Protein AF-A0A7X6XXF1-F1 (afdb_monomer)

Foldseek 3Di:
DQLQVVLVVLLVVLVHPDDRDDDDLQPDDQPAQAAEEAPVCQVSSCVSRVNHHYHHANDSVDGVVSVVVSVVRD

Secondary structure (DSSP, 8-state):
-HHHHHHHHHHHHTT---------GGG--TT-SEEEEEGGGHHHHHHH-TTSEEEEES-TTT-THHHHHHHHH-

Mean predicted aligned error: 4.54 Å

Radius of gyration: 11.67 Å; Cα contacts (8 Å, |Δi|>4): 87; chains: 1; bounding box: 24×22×30 Å

Structure (mmCIF, N/CA/C/O backbone):
data_AF-A0A7X6XXF1-F1
#
_entry.id   AF-A0A7X6XXF1-F1
#
loop_
_atom_site.group_PDB
_atom_site.id
_atom_site.type_symbol
_atom_site.label_atom_id
_atom_site.label_alt_id
_atom_site.label_comp_id
_atom_site.label_asym_id
_atom_site.label_entity_id
_atom_site.label_seq_id
_atom_site.pdbx_PDB_ins_code
_atom_site.Cartn_x
_atom_site.Cartn_y
_atom_site.Cartn_z
_atom_site.occupancy
_atom_site.B_iso_or_equiv
_atom_site.auth_seq_id
_atom_site.auth_comp_id
_atom_site.auth_asym_id
_atom_site.auth_atom_id
_atom_site.pdbx_PDB_model_num
ATOM 1 N N . ALA A 1 1 ? 9.466 -5.776 3.207 1.00 57.09 1 ALA A N 1
ATOM 2 C CA . ALA A 1 1 ? 9.972 -4.418 2.925 1.00 57.09 1 ALA A CA 1
ATOM 3 C C . ALA A 1 1 ? 9.080 -3.408 3.637 1.00 57.09 1 ALA A C 1
ATOM 5 O O . ALA A 1 1 ? 7.872 -3.608 3.673 1.00 57.09 1 ALA A O 1
ATOM 6 N N . MET A 1 2 ? 9.666 -2.378 4.243 1.00 77.06 2 MET A N 1
ATOM 7 C CA . MET A 1 2 ? 9.027 -1.531 5.260 1.00 77.06 2 MET A CA 1
ATOM 8 C C . MET A 1 2 ? 7.706 -0.861 4.820 1.00 77.06 2 MET A C 1
ATOM 10 O O . MET A 1 2 ? 6.789 -0.779 5.630 1.00 77.06 2 MET A O 1
ATOM 14 N N . GLY A 1 3 ? 7.556 -0.467 3.546 1.00 77.50 3 GLY A N 1
ATOM 15 C CA . GLY A 1 3 ? 6.344 0.210 3.048 1.00 77.50 3 GLY A CA 1
ATOM 16 C C . GLY A 1 3 ? 5.071 -0.642 3.098 1.00 77.50 3 GLY A C 1
ATOM 17 O O . GLY A 1 3 ? 4.053 -0.198 3.623 1.00 77.50 3 GLY A O 1
ATOM 18 N N . ALA A 1 4 ? 5.140 -1.898 2.640 1.00 81.44 4 ALA A N 1
ATOM 19 C CA . ALA A 1 4 ? 3.995 -2.812 2.652 1.00 81.44 4 ALA A CA 1
ATOM 20 C C . ALA A 1 4 ? 3.481 -3.067 4.077 1.00 81.44 4 ALA A C 1
ATOM 22 O O . ALA A 1 4 ? 2.279 -3.058 4.319 1.00 81.44 4 ALA A O 1
ATOM 23 N N . THR A 1 5 ? 4.391 -3.234 5.041 1.00 84.25 5 THR A N 1
ATOM 24 C CA . THR A 1 5 ? 4.027 -3.429 6.450 1.00 84.25 5 THR A CA 1
ATOM 25 C C . THR A 1 5 ? 3.370 -2.182 7.042 1.00 84.25 5 THR A C 1
ATOM 27 O O . THR A 1 5 ? 2.413 -2.306 7.805 1.00 84.25 5 THR A O 1
ATOM 30 N N . THR A 1 6 ? 3.844 -0.983 6.691 1.00 85.94 6 THR A N 1
ATOM 31 C CA . THR A 1 6 ? 3.227 0.279 7.125 1.00 85.94 6 THR A CA 1
ATOM 32 C C . THR A 1 6 ? 1.819 0.435 6.556 1.00 85.94 6 THR A C 1
ATOM 34 O O 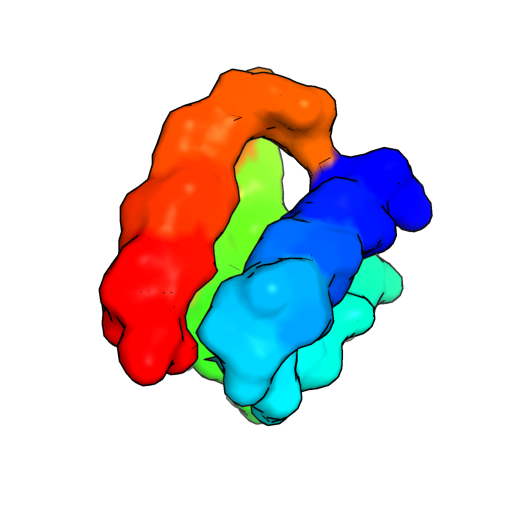. THR A 1 6 ? 0.890 0.675 7.325 1.00 85.94 6 THR A O 1
ATOM 37 N N . LEU A 1 7 ? 1.634 0.231 5.247 1.00 86.06 7 LEU A N 1
ATOM 38 C CA . LEU A 1 7 ? 0.321 0.309 4.598 1.00 86.06 7 LEU A CA 1
ATOM 39 C C . LEU A 1 7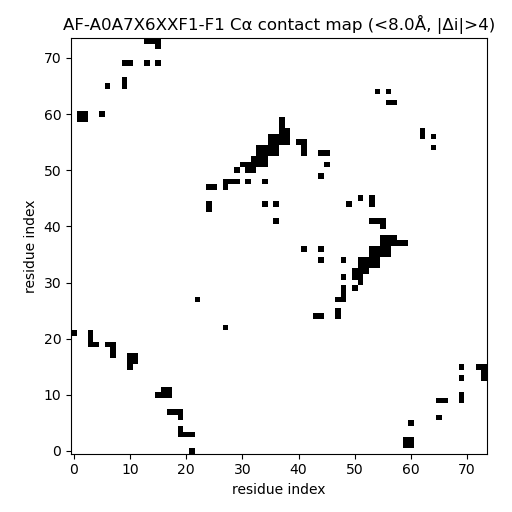 ? -0.654 -0.721 5.187 1.00 86.06 7 LEU A C 1
ATOM 41 O O . LEU A 1 7 ? -1.776 -0.383 5.551 1.00 86.06 7 LEU A O 1
ATOM 45 N N . GLN A 1 8 ? -0.193 -1.962 5.366 1.00 88.12 8 GLN A N 1
ATOM 46 C CA . GLN A 1 8 ? -0.988 -3.037 5.957 1.00 88.12 8 GLN A CA 1
ATOM 47 C C . GLN A 1 8 ? -1.457 -2.693 7.371 1.00 88.12 8 GLN A C 1
ATOM 49 O O . GLN A 1 8 ? -2.617 -2.916 7.709 1.00 88.12 8 GLN A O 1
ATOM 54 N N . LYS A 1 9 ? -0.568 -2.131 8.201 1.00 88.38 9 LYS A N 1
ATOM 55 C CA . LYS A 1 9 ? -0.931 -1.662 9.543 1.00 88.38 9 LYS A CA 1
ATOM 56 C C . LYS A 1 9 ? -1.979 -0.555 9.479 1.00 88.38 9 LYS A C 1
ATOM 58 O O . LYS A 1 9 ? -2.921 -0.596 10.261 1.00 88.38 9 LYS A O 1
ATOM 63 N N . ARG A 1 10 ? -1.847 0.403 8.555 1.00 87.19 10 ARG A N 1
ATOM 64 C CA . ARG A 1 10 ? -2.815 1.501 8.399 1.00 87.19 10 ARG A CA 1
ATOM 65 C C . ARG A 1 10 ? -4.196 1.000 7.976 1.00 87.19 10 ARG A C 1
ATOM 67 O O . ARG A 1 10 ? -5.166 1.346 8.639 1.00 87.19 10 ARG A O 1
ATOM 74 N N . PHE A 1 11 ? -4.285 0.131 6.967 1.00 89.50 11 PHE A N 1
ATOM 75 C CA . PHE A 1 11 ? -5.559 -0.487 6.576 1.00 89.50 11 PHE A CA 1
ATOM 76 C C . PHE A 1 11 ? -6.190 -1.269 7.725 1.00 89.50 11 PHE A C 1
ATOM 78 O O . PHE A 1 11 ? -7.356 -1.058 8.049 1.00 89.50 11 PHE A O 1
ATOM 85 N N . ARG A 1 12 ? -5.401 -2.089 8.424 1.00 89.44 12 ARG A N 1
ATOM 86 C CA . ARG A 1 12 ? -5.898 -2.860 9.566 1.00 89.44 12 ARG A CA 1
ATOM 87 C C . ARG A 1 12 ? -6.393 -1.965 10.707 1.00 89.44 12 ARG A C 1
ATOM 89 O O . ARG A 1 12 ? -7.430 -2.258 11.289 1.00 89.44 12 ARG A O 1
ATOM 96 N N . ASN A 1 13 ? -5.690 -0.868 11.001 1.00 89.50 13 ASN A N 1
ATOM 97 C CA . ASN A 1 13 ? -6.107 0.117 12.006 1.00 89.50 13 ASN A CA 1
ATOM 98 C C . ASN A 1 13 ? -7.390 0.861 11.605 1.00 89.50 13 ASN A C 1
ATOM 100 O O . ASN A 1 13 ? -8.162 1.250 12.475 1.00 89.50 13 ASN A O 1
ATOM 104 N N . ALA A 1 14 ? -7.617 1.050 10.306 1.00 88.94 14 ALA A N 1
ATOM 105 C CA . ALA A 1 14 ? -8.837 1.643 9.771 1.00 88.94 14 ALA A CA 1
ATOM 106 C C . ALA A 1 14 ? -10.008 0.649 9.646 1.00 88.94 14 ALA A C 1
ATOM 108 O O . ALA A 1 14 ? -11.100 1.064 9.276 1.00 88.94 14 ALA A O 1
ATOM 109 N N . GLY A 1 15 ? -9.804 -0.637 9.962 1.00 89.38 15 GLY A N 1
ATOM 110 C CA . GLY A 1 15 ? -10.826 -1.682 9.826 1.00 89.38 15 GLY A CA 1
ATOM 111 C C . GLY A 1 15 ? -11.010 -2.202 8.396 1.00 89.38 15 GLY A C 1
ATOM 112 O O . GLY A 1 15 ? -12.013 -2.843 8.102 1.00 89.38 15 GLY A O 1
ATOM 113 N N . ILE A 1 16 ? -10.048 -1.938 7.511 1.00 89.06 16 ILE A N 1
ATOM 114 C CA . ILE A 1 16 ? -10.095 -2.289 6.091 1.00 89.06 16 ILE A CA 1
ATOM 115 C C . ILE A 1 16 ? -9.430 -3.655 5.889 1.00 89.06 16 ILE A C 1
ATOM 117 O O . ILE A 1 16 ? -8.228 -3.813 6.126 1.00 89.06 16 ILE A O 1
ATOM 121 N N . ASP A 1 17 ? -10.197 -4.640 5.418 1.00 85.12 17 ASP A N 1
ATOM 122 C CA . ASP A 1 17 ? -9.708 -6.001 5.165 1.00 85.12 17 ASP A CA 1
ATOM 123 C C . ASP A 1 17 ? -9.112 -6.141 3.754 1.00 85.12 17 ASP A C 1
ATOM 125 O O . ASP A 1 17 ? -9.664 -6.781 2.859 1.00 85.12 17 ASP A O 1
ATOM 129 N N . ILE A 1 18 ? -7.974 -5.476 3.532 1.00 86.69 18 ILE A N 1
ATOM 130 C CA . ILE A 1 18 ? -7.207 -5.566 2.283 1.00 86.69 18 ILE A CA 1
ATOM 131 C C . ILE A 1 18 ? -5.878 -6.272 2.543 1.00 86.69 18 ILE A C 1
ATOM 133 O O . ILE A 1 18 ? -5.064 -5.867 3.381 1.00 86.69 18 ILE A O 1
ATOM 137 N N . LYS A 1 19 ? -5.613 -7.319 1.758 1.00 84.44 19 LYS A N 1
ATOM 138 C CA . LYS A 1 19 ? -4.353 -8.059 1.809 1.00 84.44 19 LYS A CA 1
ATOM 139 C C . LYS A 1 19 ? -3.257 -7.291 1.076 1.00 84.44 19 LYS A C 1
ATOM 141 O O . LYS A 1 19 ? -3.218 -7.245 -0.149 1.00 84.44 19 LYS A O 1
ATOM 146 N N . VAL A 1 20 ? -2.324 -6.736 1.838 1.00 87.81 20 VAL A N 1
ATOM 147 C CA . VAL A 1 20 ? -1.131 -6.079 1.297 1.00 87.81 20 VAL A CA 1
ATOM 148 C C . VAL A 1 20 ? -0.017 -7.112 1.153 1.00 87.81 20 VAL A C 1
ATOM 150 O O . VAL A 1 20 ? 0.384 -7.739 2.135 1.00 87.81 20 VAL A O 1
ATOM 153 N N . VAL A 1 21 ? 0.491 -7.290 -0.066 1.00 87.44 21 VAL A N 1
ATOM 154 C CA . VAL A 1 21 ? 1.593 -8.213 -0.367 1.00 87.44 21 VAL A CA 1
ATOM 155 C C . VAL A 1 21 ? 2.743 -7.427 -0.976 1.00 87.44 21 VAL A C 1
ATOM 157 O O . VAL A 1 21 ? 2.548 -6.591 -1.850 1.00 87.44 21 VAL A O 1
ATOM 160 N N . ASN A 1 22 ? 3.956 -7.700 -0.505 1.00 87.50 22 ASN A N 1
ATOM 161 C CA . ASN A 1 22 ? 5.169 -7.178 -1.115 1.00 87.50 22 ASN A CA 1
ATOM 162 C C . ASN A 1 22 ? 5.680 -8.187 -2.147 1.00 87.50 22 ASN A C 1
ATOM 164 O O . ASN A 1 22 ? 6.030 -9.303 -1.767 1.00 87.50 22 ASN A O 1
ATOM 168 N N . THR A 1 23 ? 5.754 -7.788 -3.411 1.00 87.81 23 THR A N 1
ATOM 169 C CA . THR A 1 23 ? 6.311 -8.597 -4.502 1.00 87.81 23 THR A CA 1
ATOM 170 C C . THR A 1 23 ? 7.174 -7.727 -5.415 1.00 87.81 23 THR A C 1
ATOM 172 O O . THR A 1 23 ? 7.064 -6.499 -5.401 1.00 87.81 23 THR A O 1
ATOM 175 N N . SER A 1 24 ? 8.052 -8.356 -6.192 1.00 88.56 24 SER A N 1
ATOM 176 C CA . SER A 1 24 ? 8.838 -7.678 -7.227 1.00 88.56 24 SER A CA 1
ATOM 177 C C . SER A 1 24 ? 7.939 -7.249 -8.387 1.00 88.56 24 SER A C 1
ATOM 179 O O . SER A 1 24 ? 6.957 -7.924 -8.680 1.00 88.56 24 SER A O 1
ATOM 181 N N . ILE A 1 25 ? 8.301 -6.172 -9.095 1.00 86.75 25 ILE A N 1
ATOM 182 C CA . ILE A 1 25 ? 7.518 -5.664 -10.239 1.00 86.75 25 ILE A CA 1
ATOM 183 C C . ILE A 1 25 ? 7.311 -6.741 -11.304 1.00 86.75 25 ILE A C 1
ATOM 185 O O . ILE A 1 25 ? 6.204 -6.895 -11.798 1.00 86.75 25 ILE A O 1
ATOM 189 N N . ASP A 1 26 ? 8.344 -7.524 -11.614 1.00 86.69 26 ASP A N 1
ATOM 190 C CA . ASP A 1 26 ? 8.255 -8.589 -12.621 1.00 86.69 26 ASP A CA 1
ATOM 191 C C . ASP A 1 26 ? 7.423 -9.803 -12.143 1.00 86.69 26 ASP A C 1
ATOM 193 O O . ASP A 1 26 ? 7.061 -10.659 -12.942 1.00 86.69 26 ASP A O 1
ATOM 197 N N . ALA A 1 27 ? 7.102 -9.873 -10.846 1.00 87.31 27 ALA A N 1
ATOM 198 C CA . ALA A 1 27 ? 6.283 -10.910 -10.216 1.00 87.31 27 ALA A CA 1
ATOM 199 C C . ALA A 1 27 ? 4.960 -10.341 -9.664 1.00 87.31 27 ALA A C 1
ATOM 201 O O . ALA A 1 27 ? 4.386 -10.887 -8.714 1.00 87.31 27 ALA A O 1
ATOM 202 N N . LEU A 1 28 ? 4.497 -9.212 -10.211 1.00 87.25 28 LEU A N 1
ATOM 203 C CA . LEU A 1 28 ? 3.179 -8.670 -9.901 1.00 87.25 28 LEU A CA 1
ATOM 204 C C . LEU A 1 28 ? 2.105 -9.635 -10.413 1.00 87.25 28 LEU A C 1
ATOM 206 O O . LEU A 1 28 ? 2.130 -10.007 -11.587 1.00 87.25 28 LEU A O 1
ATOM 210 N N . PRO A 1 29 ? 1.168 -10.060 -9.554 1.00 83.94 29 PRO A N 1
ATOM 211 C CA . PRO A 1 29 ? 0.138 -10.983 -9.978 1.00 83.94 29 PRO A CA 1
ATOM 212 C C . PRO A 1 29 ? -0.906 -10.240 -10.824 1.00 83.94 29 PRO A C 1
ATOM 214 O O . PRO A 1 29 ? -1.167 -9.053 -10.626 1.00 83.94 29 PRO A O 1
ATOM 217 N N . ALA A 1 30 ? -1.501 -10.938 -11.791 1.00 81.88 30 ALA A N 1
ATOM 218 C CA . ALA A 1 30 ? -2.441 -10.334 -12.739 1.00 81.88 30 ALA A CA 1
ATOM 219 C C . ALA A 1 30 ? -3.776 -9.910 -12.095 1.00 81.88 30 ALA A C 1
ATOM 221 O O . ALA A 1 30 ? -4.515 -9.120 -12.676 1.00 81.88 30 ALA A O 1
ATOM 222 N N . ASP A 1 31 ? -4.083 -10.433 -10.906 1.00 85.69 31 ASP A N 1
ATOM 223 C CA . ASP A 1 31 ? -5.250 -10.078 -10.095 1.00 85.69 31 ASP A CA 1
ATOM 224 C C . ASP A 1 31 ? -5.002 -8.867 -9.179 1.00 85.69 31 ASP A C 1
ATOM 226 O O . ASP A 1 31 ? -5.913 -8.435 -8.463 1.00 85.69 31 ASP A O 1
ATOM 230 N N . ALA A 1 32 ? -3.792 -8.295 -9.195 1.00 86.12 32 ALA A N 1
ATOM 231 C CA . ALA A 1 32 ? -3.499 -7.073 -8.467 1.00 86.12 32 ALA A CA 1
ATOM 232 C C . ALA A 1 32 ? -4.412 -5.946 -8.965 1.00 86.12 32 ALA A C 1
ATOM 234 O O . ALA A 1 32 ? -4.375 -5.559 -10.129 1.00 86.12 32 ALA A O 1
ATOM 235 N N . LYS A 1 33 ? -5.223 -5.392 -8.060 1.00 87.62 33 LYS A N 1
ATOM 236 C CA . LYS A 1 33 ? -6.074 -4.229 -8.357 1.00 87.62 33 LYS A CA 1
ATOM 237 C C . LYS A 1 33 ? -5.372 -2.903 -8.091 1.00 87.62 33 LYS A C 1
ATOM 239 O O . LYS A 1 33 ? -5.695 -1.906 -8.722 1.00 87.62 33 LYS A O 1
ATOM 244 N N . LEU A 1 34 ? -4.426 -2.900 -7.154 1.00 88.38 34 LEU A N 1
ATOM 245 C CA . LEU A 1 34 ? -3.692 -1.722 -6.714 1.00 88.38 34 LEU A CA 1
ATOM 246 C C . LEU A 1 34 ? -2.215 -2.085 -6.559 1.00 88.38 34 LEU A C 1
ATOM 248 O O . LEU A 1 34 ? -1.881 -3.046 -5.864 1.00 88.38 34 LEU A O 1
ATOM 252 N N . VAL A 1 35 ? -1.336 -1.299 -7.170 1.00 90.31 35 VAL A N 1
ATOM 253 C CA . VAL A 1 35 ? 0.117 -1.442 -7.056 1.00 90.31 35 VAL A CA 1
ATOM 254 C C . VAL A 1 35 ? 0.693 -0.134 -6.546 1.00 90.31 35 VAL A C 1
ATOM 256 O O . VAL A 1 35 ? 0.553 0.905 -7.184 1.00 90.31 35 VAL A O 1
ATOM 259 N N . VAL A 1 36 ? 1.377 -0.191 -5.405 1.00 88.94 36 VAL A N 1
ATOM 260 C CA . VAL A 1 36 ? 2.082 0.968 -4.853 1.00 88.94 36 VAL A CA 1
ATOM 261 C C . VAL A 1 36 ? 3.575 0.794 -5.081 1.00 88.94 36 VAL A C 1
ATOM 263 O O . VAL A 1 36 ? 4.162 -0.203 -4.660 1.00 88.94 36 VAL A O 1
ATOM 266 N N . THR A 1 37 ? 4.191 1.746 -5.773 1.00 89.81 37 THR A N 1
ATOM 267 C CA . THR A 1 37 ? 5.603 1.680 -6.168 1.00 89.81 37 THR A CA 1
ATOM 268 C C . THR A 1 37 ? 6.262 3.054 -6.117 1.00 89.81 37 THR A C 1
ATOM 270 O O . THR A 1 37 ? 5.585 4.069 -5.991 1.00 89.81 37 THR A O 1
ATOM 273 N N . HIS A 1 38 ? 7.588 3.106 -6.224 1.00 89.31 38 HIS A N 1
ATOM 274 C CA . HIS A 1 38 ? 8.296 4.379 -6.311 1.00 89.31 38 HIS A CA 1
ATOM 275 C C . HIS A 1 38 ? 8.037 5.065 -7.660 1.00 89.31 38 HIS A C 1
ATOM 277 O O . HIS A 1 38 ? 7.924 4.383 -8.683 1.00 89.31 38 HIS A O 1
ATOM 283 N N . ASN A 1 39 ? 8.024 6.398 -7.697 1.00 89.19 39 ASN A N 1
ATOM 284 C CA . ASN A 1 39 ? 7.782 7.170 -8.922 1.00 89.19 39 ASN A CA 1
ATOM 285 C C . ASN A 1 39 ? 8.708 6.768 -10.091 1.00 89.19 39 ASN A C 1
ATOM 287 O O . ASN A 1 39 ? 8.252 6.554 -11.212 1.00 89.19 39 ASN A O 1
ATOM 291 N N . SER A 1 40 ? 9.987 6.503 -9.812 1.00 89.50 40 SER A N 1
ATOM 292 C CA . SER A 1 40 ? 10.964 6.017 -10.808 1.00 89.50 40 SER A CA 1
ATOM 293 C C . SER A 1 40 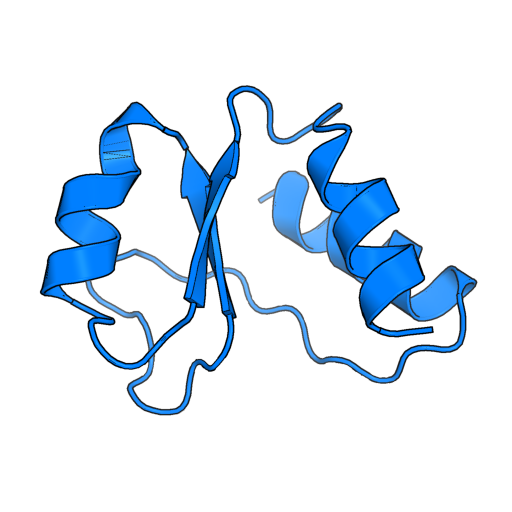? 10.596 4.677 -11.462 1.00 89.50 40 SER A C 1
ATOM 295 O O . SER A 1 40 ? 11.071 4.368 -12.551 1.00 89.50 40 SER A O 1
ATOM 297 N N . LEU A 1 41 ? 9.779 3.860 -10.796 1.00 89.75 41 LEU A N 1
ATOM 298 C CA . LEU A 1 41 ? 9.387 2.521 -11.238 1.00 89.75 41 LEU A CA 1
ATOM 299 C C . LEU A 1 41 ? 7.945 2.461 -11.756 1.00 89.75 41 LEU A C 1
ATOM 301 O O . LEU A 1 41 ? 7.512 1.404 -12.224 1.00 89.75 41 LEU A O 1
ATOM 305 N N . LYS A 1 42 ? 7.217 3.582 -11.713 1.00 90.25 42 LYS A N 1
ATOM 306 C CA . LYS A 1 42 ? 5.822 3.692 -12.149 1.00 90.25 42 LYS A CA 1
ATOM 307 C C . LYS A 1 42 ? 5.621 3.147 -13.560 1.00 90.25 42 LYS A C 1
ATOM 309 O O . LYS A 1 42 ? 4.787 2.271 -13.759 1.00 90.25 42 LYS A O 1
ATOM 314 N N . SER A 1 43 ? 6.432 3.596 -14.519 1.00 90.69 43 SER A N 1
ATOM 315 C CA . SER A 1 43 ? 6.316 3.181 -15.924 1.00 90.69 43 SER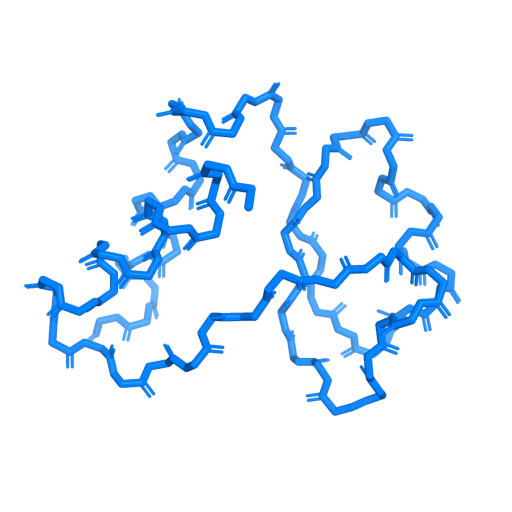 A CA 1
ATOM 316 C C . SER A 1 43 ? 6.501 1.673 -16.112 1.00 90.69 43 SER A C 1
ATOM 318 O O . SER A 1 43 ? 5.802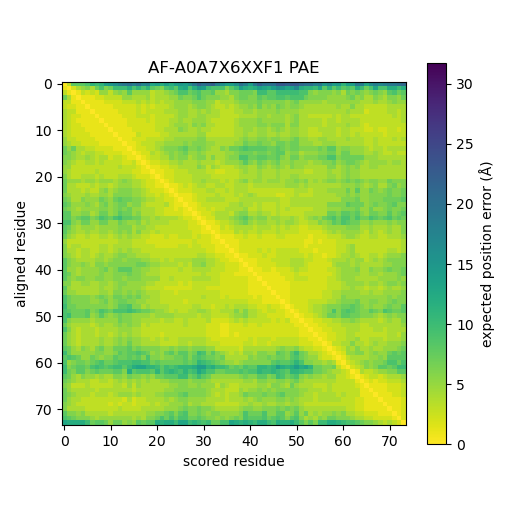 1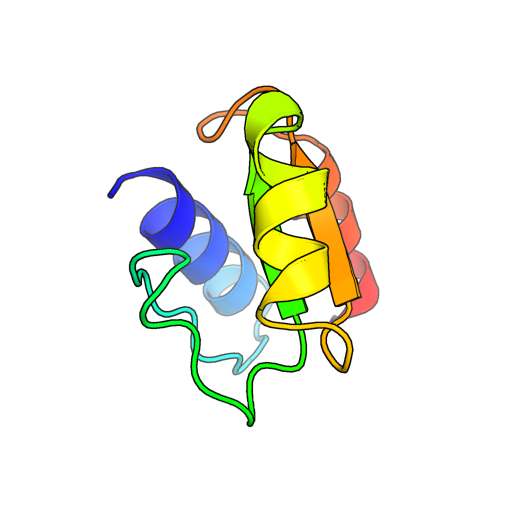.047 -16.910 1.00 90.69 43 SER A O 1
ATOM 320 N N . ARG A 1 44 ? 7.416 1.064 -15.346 1.00 90.81 44 ARG A N 1
ATOM 321 C CA . ARG A 1 44 ? 7.663 -0.381 -15.410 1.00 90.81 44 ARG A CA 1
ATOM 322 C C . ARG A 1 44 ? 6.511 -1.162 -14.796 1.00 90.81 44 ARG A C 1
ATOM 324 O O . ARG A 1 44 ? 6.025 -2.104 -15.410 1.00 90.81 44 ARG A O 1
ATOM 331 N N . ALA A 1 45 ? 6.035 -0.735 -13.629 1.00 90.50 45 ALA A N 1
ATOM 332 C CA . ALA A 1 45 ? 4.872 -1.339 -12.998 1.00 90.50 45 ALA A CA 1
ATOM 333 C C . ALA A 1 45 ? 3.637 -1.249 -13.909 1.00 90.50 45 ALA A C 1
ATOM 335 O O . ALA A 1 45 ? 2.902 -2.221 -14.012 1.00 90.50 45 ALA A O 1
ATOM 336 N N . GLN A 1 46 ? 3.458 -0.139 -14.634 1.00 89.81 46 GLN A N 1
ATOM 337 C CA . GLN A 1 46 ? 2.316 0.071 -15.534 1.00 89.81 46 GLN A CA 1
ATOM 338 C C . GLN A 1 46 ? 2.373 -0.816 -16.771 1.00 89.81 46 GLN A C 1
ATOM 340 O O . GLN A 1 46 ? 1.339 -1.225 -17.287 1.00 89.81 46 GLN A O 1
ATOM 345 N N . SER A 1 47 ? 3.583 -1.162 -17.209 1.00 90.12 47 SER A N 1
ATOM 346 C CA . SER A 1 47 ? 3.780 -2.112 -18.302 1.00 90.12 47 SER A CA 1
ATOM 347 C C . SER A 1 47 ? 3.456 -3.550 -17.882 1.00 90.12 47 SER A C 1
ATOM 349 O O . SER A 1 47 ? 2.936 -4.310 -18.691 1.00 90.12 47 SER A O 1
ATOM 351 N N . VAL A 1 48 ? 3.744 -3.931 -16.630 1.00 89.44 48 VAL A N 1
ATOM 352 C CA . VAL A 1 48 ? 3.477 -5.292 -16.124 1.00 89.44 48 VAL A CA 1
ATOM 353 C C . VAL A 1 48 ? 2.029 -5.450 -15.657 1.00 89.44 48 VAL A C 1
ATOM 355 O O . VAL A 1 48 ? 1.357 -6.414 -16.009 1.00 89.44 48 VAL A O 1
ATOM 358 N N . ALA A 1 49 ? 1.535 -4.492 -14.879 1.00 88.00 49 ALA A N 1
ATOM 359 C CA . ALA A 1 49 ? 0.217 -4.498 -14.263 1.00 88.00 49 ALA A CA 1
ATOM 360 C C . ALA A 1 49 ? -0.661 -3.387 -14.859 1.00 88.00 49 ALA A C 1
ATOM 362 O O . ALA A 1 49 ? -1.148 -2.513 -14.148 1.00 88.00 49 ALA A O 1
ATOM 363 N N . ALA A 1 50 ? -0.871 -3.425 -16.177 1.00 84.94 50 ALA A N 1
ATOM 364 C CA . ALA A 1 50 ? -1.671 -2.426 -16.896 1.00 84.94 50 ALA A CA 1
ATOM 365 C C . ALA A 1 50 ? -3.142 -2.369 -16.439 1.00 84.94 50 ALA A C 1
ATOM 367 O O . ALA A 1 50 ? -3.791 -1.335 -16.568 1.00 84.94 50 ALA A O 1
ATOM 368 N N . ASN A 1 51 ? -3.654 -3.474 -15.888 1.00 88.00 51 ASN A N 1
ATOM 369 C CA . ASN A 1 51 ? -5.012 -3.571 -15.347 1.00 88.00 51 ASN A CA 1
ATOM 370 C C . ASN A 1 51 ? -5.124 -3.074 -13.896 1.00 88.00 51 ASN A C 1
ATOM 372 O O . ASN A 1 51 ? -6.235 -2.934 -13.387 1.00 88.00 51 ASN A O 1
ATOM 376 N N . ALA A 1 52 ? -3.993 -2.855 -13.221 1.00 90.06 52 ALA A N 1
ATOM 377 C CA . ALA A 1 52 ? -3.962 -2.405 -11.841 1.00 90.06 52 ALA A CA 1
ATOM 378 C C . ALA A 1 52 ? -3.872 -0.880 -11.772 1.00 90.06 52 ALA A C 1
ATOM 380 O O . ALA A 1 52 ? -3.217 -0.230 -12.588 1.00 90.06 52 ALA A O 1
ATOM 381 N N . GLU A 1 53 ? -4.468 -0.301 -10.738 1.00 90.12 53 GLU A N 1
ATOM 382 C CA . GLU A 1 53 ? -4.261 1.102 -10.423 1.00 90.12 53 GLU A CA 1
ATOM 383 C C . GLU A 1 53 ? -2.870 1.286 -9.802 1.00 90.12 53 GLU A C 1
ATOM 385 O O . GLU A 1 53 ? -2.553 0.698 -8.766 1.00 90.12 53 GLU A O 1
ATOM 390 N N . ILE A 1 54 ? -2.024 2.094 -10.446 1.00 89.75 54 ILE A N 1
ATOM 391 C CA . ILE A 1 54 ? -0.638 2.288 -10.015 1.00 89.75 54 ILE A CA 1
ATOM 392 C C . ILE A 1 54 ? -0.474 3.623 -9.322 1.00 89.75 54 ILE A C 1
ATOM 394 O O . ILE A 1 54 ? -0.574 4.685 -9.941 1.00 89.75 54 ILE A O 1
ATOM 398 N N . ILE A 1 55 ? -0.132 3.544 -8.044 1.00 88.88 55 ILE A N 1
ATOM 399 C CA . ILE A 1 55 ? 0.154 4.699 -7.210 1.00 88.88 55 ILE A CA 1
ATOM 400 C C . ILE A 1 55 ? 1.661 4.802 -7.043 1.00 88.88 55 ILE A C 1
ATOM 402 O O . ILE A 1 55 ? 2.320 3.944 -6.454 1.00 88.88 55 ILE A O 1
ATOM 406 N N . ALA A 1 56 ? 2.197 5.864 -7.629 1.00 88.81 56 ALA A N 1
ATOM 407 C CA . ALA A 1 56 ? 3.580 6.256 -7.468 1.00 88.81 56 ALA A CA 1
ATOM 408 C C . ALA A 1 56 ? 3.719 7.087 -6.196 1.00 88.81 56 ALA A C 1
ATOM 410 O O . ALA A 1 56 ? 2.983 8.052 -6.025 1.00 88.81 56 ALA A O 1
ATOM 411 N N . ILE A 1 57 ? 4.672 6.715 -5.352 1.00 88.06 57 ILE A N 1
ATOM 412 C CA . ILE A 1 57 ? 5.040 7.444 -4.140 1.00 88.06 57 ILE A CA 1
ATOM 413 C C . ILE A 1 57 ? 6.520 7.817 -4.189 1.00 88.06 57 ILE A C 1
ATOM 415 O O . ILE A 1 57 ? 7.324 7.101 -4.792 1.00 88.06 57 ILE A O 1
ATOM 419 N N . ASP A 1 58 ? 6.897 8.899 -3.518 1.00 85.06 58 ASP A N 1
ATOM 420 C CA . ASP A 1 58 ? 8.307 9.300 -3.412 1.00 85.06 58 ASP A CA 1
ATOM 421 C C . ASP A 1 58 ? 8.991 8.715 -2.162 1.00 85.06 58 ASP A C 1
ATOM 423 O O . ASP A 1 58 ? 10.207 8.545 -2.132 1.00 85.06 58 ASP A O 1
ATOM 427 N N . ASN A 1 59 ? 8.235 8.348 -1.115 1.00 81.88 59 ASN A N 1
ATOM 428 C CA . ASN A 1 59 ? 8.820 7.789 0.109 1.00 81.88 59 ASN A CA 1
ATOM 429 C C . ASN A 1 59 ? 7.961 6.703 0.776 1.00 81.88 59 ASN A C 1
ATOM 431 O O . ASN A 1 59 ? 6.881 6.963 1.296 1.00 81.88 59 ASN A O 1
ATOM 435 N N . PHE A 1 60 ? 8.499 5.487 0.892 1.00 78.06 60 PHE A N 1
ATOM 436 C CA . PHE A 1 60 ? 7.800 4.339 1.483 1.00 78.06 60 PHE A CA 1
ATOM 437 C C . PHE A 1 60 ? 7.488 4.461 2.979 1.00 78.06 60 PHE A C 1
ATOM 439 O O . PHE A 1 60 ? 6.667 3.688 3.474 1.00 78.06 60 PHE A O 1
ATOM 446 N N . LEU A 1 61 ? 8.155 5.361 3.706 1.00 72.94 61 LEU A N 1
ATOM 447 C CA . LEU A 1 61 ? 7.965 5.547 5.151 1.00 72.94 61 LEU A CA 1
ATOM 448 C C . LEU A 1 61 ? 6.946 6.641 5.491 1.00 72.94 61 LEU A C 1
ATOM 450 O O . LEU A 1 61 ? 6.349 6.597 6.565 1.00 72.94 61 LEU A O 1
ATOM 454 N N . GLY A 1 62 ? 6.744 7.602 4.590 1.00 69.06 62 GLY A N 1
ATOM 455 C CA . GLY A 1 62 ? 6.013 8.839 4.869 1.00 69.06 62 GLY A CA 1
ATOM 456 C C . GLY A 1 62 ? 5.259 9.379 3.661 1.00 69.06 62 GLY A C 1
ATOM 457 O O . GLY A 1 62 ? 5.206 10.588 3.481 1.00 69.06 62 GLY A O 1
ATOM 458 N N . ALA A 1 63 ? 4.729 8.487 2.827 1.00 76.44 63 ALA A N 1
ATOM 459 C CA . ALA A 1 63 ? 3.876 8.829 1.697 1.00 76.44 63 ALA A CA 1
ATOM 460 C C . ALA A 1 63 ? 2.493 9.298 2.201 1.00 76.44 63 ALA A C 1
ATOM 462 O O . ALA A 1 63 ? 1.762 8.467 2.757 1.00 76.44 63 ALA A O 1
ATOM 463 N N . PRO A 1 64 ? 2.105 10.582 2.039 1.00 81.25 64 PRO A N 1
ATOM 464 C CA . PRO A 1 64 ? 0.740 11.042 2.336 1.00 81.25 64 PRO A CA 1
ATOM 465 C C . PRO A 1 64 ? -0.323 10.309 1.501 1.00 81.25 64 PRO A C 1
ATOM 467 O O . PRO A 1 64 ? -1.481 10.205 1.902 1.00 81.25 64 PRO A O 1
ATOM 470 N N . GLU A 1 65 ? 0.072 9.726 0.372 1.00 85.00 65 GLU A N 1
ATOM 471 C CA . GLU A 1 65 ? -0.768 8.891 -0.480 1.00 85.00 65 GLU A CA 1
ATOM 472 C C . GLU A 1 65 ? -1.317 7.673 0.272 1.00 85.00 65 GLU A C 1
ATOM 474 O O . GLU A 1 65 ? -2.408 7.201 -0.039 1.00 85.00 65 GLU A O 1
ATOM 479 N N . TY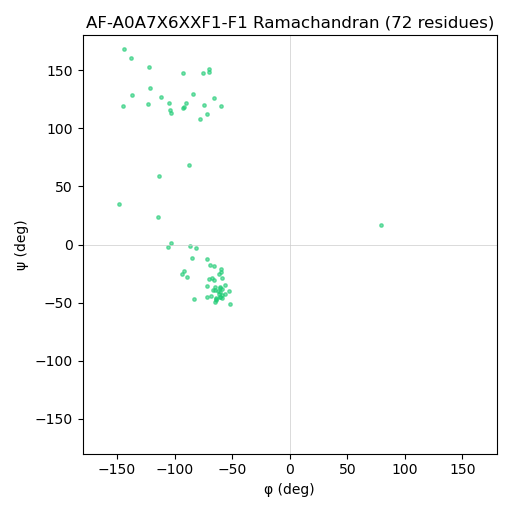R A 1 66 ? -0.606 7.172 1.288 1.00 85.25 66 TYR A N 1
ATOM 480 C CA . TYR A 1 66 ? -1.110 6.086 2.125 1.00 85.25 66 TYR A CA 1
ATOM 481 C C . TYR A 1 66 ? -2.343 6.488 2.930 1.00 85.25 66 TYR A C 1
ATOM 483 O O . TYR A 1 66 ? -3.249 5.673 3.071 1.00 85.25 66 TYR A O 1
ATOM 491 N N . ASP A 1 67 ? -2.389 7.714 3.451 1.00 84.25 67 ASP A N 1
ATOM 492 C CA . ASP A 1 67 ? -3.556 8.203 4.189 1.00 84.25 67 ASP A CA 1
ATOM 493 C C . ASP A 1 67 ? -4.748 8.379 3.251 1.00 84.25 67 ASP A C 1
ATOM 495 O O . ASP A 1 67 ? -5.828 7.871 3.542 1.00 84.25 67 ASP A O 1
ATOM 499 N N . GLY A 1 68 ? -4.530 8.966 2.070 1.00 85.31 68 GLY A N 1
ATOM 500 C CA . GLY A 1 68 ? -5.576 9.081 1.050 1.00 85.31 68 GLY A CA 1
ATOM 501 C C . GLY A 1 68 ? -6.100 7.722 0.572 1.00 85.31 68 GLY A C 1
ATOM 502 O O . GLY A 1 68 ? -7.298 7.558 0.356 1.00 85.31 68 GLY A O 1
ATOM 503 N N . LEU A 1 69 ? -5.228 6.715 0.458 1.00 86.31 69 LEU A N 1
ATOM 504 C CA . LEU A 1 69 ? -5.644 5.344 0.160 1.00 86.31 69 LEU A CA 1
ATOM 505 C C . LEU A 1 69 ? -6.509 4.758 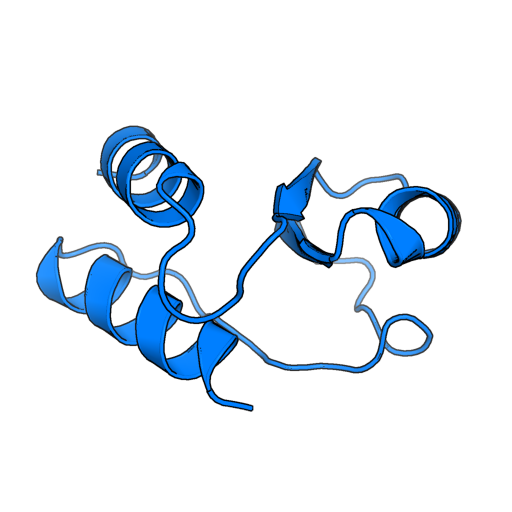1.270 1.00 86.31 69 LEU A C 1
ATOM 507 O O . LEU A 1 69 ? -7.538 4.152 0.989 1.00 86.31 69 LEU A O 1
ATOM 511 N N . VAL A 1 70 ? -6.094 4.926 2.522 1.00 87.00 70 VAL A N 1
ATOM 512 C CA . VAL A 1 70 ? -6.853 4.441 3.676 1.00 87.00 70 VAL A CA 1
ATOM 513 C C . VAL A 1 70 ? -8.223 5.106 3.717 1.00 87.00 70 VAL A C 1
ATOM 515 O O . VAL A 1 70 ? -9.206 4.395 3.860 1.00 87.00 70 VAL A O 1
ATOM 518 N N . GLU A 1 71 ? -8.321 6.420 3.519 1.00 87.44 71 GLU A N 1
ATOM 519 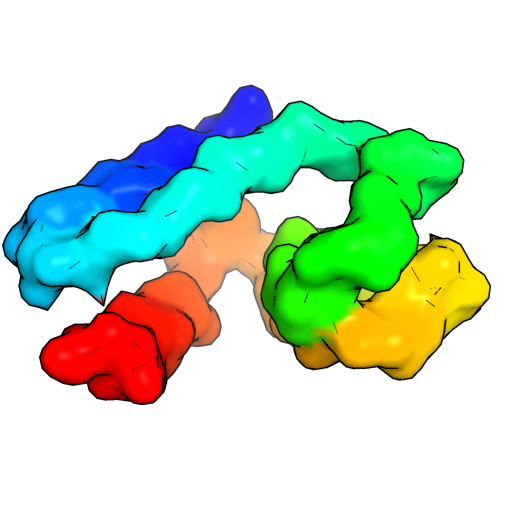C CA . GLU A 1 71 ? -9.613 7.118 3.479 1.00 87.44 71 GLU A CA 1
ATOM 520 C C . GLU A 1 71 ? -10.491 6.693 2.303 1.00 87.44 71 GLU A C 1
ATOM 522 O O . GLU A 1 71 ? -11.700 6.565 2.461 1.00 87.44 71 GLU A O 1
ATOM 527 N N . ARG A 1 72 ? -9.899 6.428 1.136 1.00 86.25 72 ARG A N 1
ATOM 528 C CA . ARG A 1 72 ? -10.641 5.987 -0.051 1.00 86.25 72 ARG A CA 1
ATOM 529 C C . ARG A 1 72 ? -11.241 4.586 0.101 1.00 86.25 72 ARG A C 1
ATOM 531 O O . ARG A 1 72 ? -12.238 4.294 -0.554 1.00 86.25 72 ARG A O 1
ATOM 538 N N . PHE A 1 73 ? -10.619 3.723 0.904 1.00 83.06 73 PHE A N 1
ATOM 539 C CA . PHE A 1 73 ? -11.061 2.343 1.143 1.00 83.06 73 PHE A CA 1
ATOM 540 C C . PHE A 1 73 ? -11.761 2.139 2.497 1.00 83.06 73 PHE A C 1
ATOM 542 O O . PHE A 1 73 ? -12.112 1.001 2.815 1.00 83.06 73 PHE A O 1
ATOM 549 N N . LYS A 1 74 ? -11.926 3.204 3.286 1.00 74.00 74 LYS A N 1
ATOM 550 C CA . LYS A 1 74 ? -12.672 3.208 4.548 1.00 74.00 74 LYS A CA 1
ATOM 551 C C . LYS A 1 74 ? -14.176 3.177 4.292 1.00 74.00 74 LYS A C 1
ATOM 553 O O . LYS A 1 74 ? -14.871 2.520 5.095 1.00 74.00 74 LYS A O 1
#

Nearest PDB structures (foldseek):
  1vkr-assembly1_A  TM=9.096E-01  e=4.116E-05  Escherichia coli O157:H7
  1vrv-assembly1_A  TM=9.099E-01  e=6.605E-05  Escherichia coli O157:H7
  5x6b-assembly1_F  TM=5.082E-01  e=3.745E+00  Methanocaldococcus jannaschii DSM 2661

pLDDT: mean 85.8, std 5.51, range [57.09, 90.81]

Sequence (74 aa):
AMGATTLQKRFRNAGIDIKVVNTSIDALPADAKLVVTHNSLKSRAQSVAANAEIIAIDNFLGAPEYDGLVERFK

Solvent-accessible surface area (backbone atoms only — not comparable to full-atom values): 4549 Å² total; per-residue (Å²): 112,72,36,44,57,51,52,36,50,50,29,52,74,66,72,32,95,64,90,67,77,83,69,54,65,95,64,60,58,91,84,44,60,67,44,81,42,46,54,94,46,38,69,60,40,44,70,67,40,66,86,25,49,74,48,59,37,92,41,70,90,75,40,67,64,56,57,56,50,43,64,75,64,97